Protein AF-A0A940ZJJ6-F1 (afdb_monomer_lite)

Structure (mmCIF, N/CA/C/O backbone):
data_AF-A0A940ZJJ6-F1
#
_entry.id   AF-A0A940ZJJ6-F1
#
loop_
_atom_site.group_PDB
_atom_site.id
_atom_site.type_symbol
_atom_site.label_atom_id
_atom_site.label_alt_id
_atom_site.label_comp_id
_atom_site.label_asym_id
_atom_site.label_entity_id
_atom_site.label_seq_id
_atom_site.pdbx_PDB_ins_code
_atom_site.Cartn_x
_atom_site.Cartn_y
_atom_site.Cartn_z
_atom_site.occupancy
_atom_site.B_iso_or_equiv
_atom_site.auth_seq_id
_atom_site.auth_comp_id
_atom_site.auth_asym_id
_atom_site.auth_atom_id
_atom_site.pdbx_PDB_model_num
ATOM 1 N N . MET A 1 1 ? -4.003 10.262 24.673 1.00 57.12 1 MET A N 1
ATOM 2 C CA . MET A 1 1 ? -4.029 11.233 23.557 1.00 57.12 1 MET A CA 1
ATOM 3 C C . MET A 1 1 ? -5.330 12.007 23.694 1.00 57.12 1 MET A C 1
ATOM 5 O O . MET A 1 1 ? -6.357 11.343 23.730 1.00 57.12 1 MET A O 1
ATOM 9 N N . PRO A 1 2 ? -5.323 13.335 23.885 1.00 54.47 2 PRO A N 1
ATOM 10 C CA . PRO A 1 2 ? -6.572 14.102 23.918 1.00 54.47 2 PRO A CA 1
ATOM 11 C C . PRO A 1 2 ? -7.292 13.988 22.559 1.00 54.47 2 PRO A C 1
ATOM 13 O O . PRO A 1 2 ? -6.612 14.028 21.542 1.00 54.47 2 PRO A O 1
ATOM 16 N N . ASP A 1 3 ? -8.617 13.782 22.560 1.00 83.06 3 ASP A N 1
ATOM 17 C CA . ASP A 1 3 ? -9.623 13.916 21.474 1.00 83.06 3 ASP A C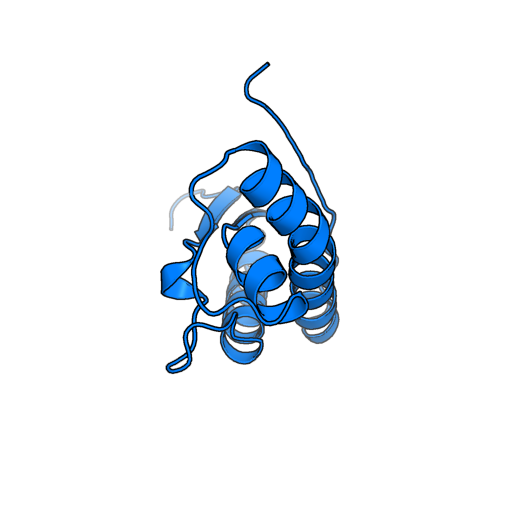A 1
ATOM 18 C C . ASP A 1 3 ? -9.229 13.688 19.990 1.00 83.06 3 ASP A C 1
ATOM 20 O O . ASP A 1 3 ? -9.837 14.250 19.073 1.00 83.06 3 ASP A O 1
ATOM 24 N N . VAL A 1 4 ? -8.254 12.827 19.686 1.00 93.25 4 VAL A N 1
ATOM 25 C CA . VAL A 1 4 ? -7.941 12.475 18.292 1.00 93.25 4 VAL A CA 1
ATOM 26 C C . VAL A 1 4 ? -9.041 11.571 17.744 1.00 93.25 4 VAL A C 1
ATOM 28 O O . VAL A 1 4 ? -9.085 10.385 18.044 1.00 93.25 4 VAL A O 1
ATOM 31 N N . LYS A 1 5 ? -9.908 12.124 16.892 1.00 95.38 5 LYS A N 1
ATOM 32 C CA . LYS A 1 5 ? -10.961 11.358 16.202 1.00 95.38 5 LYS A CA 1
ATOM 33 C C . LYS A 1 5 ? -10.474 10.671 14.925 1.00 95.38 5 LYS A C 1
ATOM 35 O O . LYS A 1 5 ? -11.073 9.691 14.494 1.00 95.38 5 LYS A O 1
ATOM 40 N N . ARG A 1 6 ? -9.412 11.191 14.295 1.00 96.69 6 ARG A N 1
ATOM 41 C CA . ARG A 1 6 ? -8.915 10.707 13.001 1.00 96.69 6 ARG A CA 1
ATOM 42 C C . ARG A 1 6 ? -7.410 10.881 12.841 1.00 96.69 6 ARG A C 1
ATOM 44 O O . ARG A 1 6 ? -6.865 11.926 13.181 1.00 96.69 6 ARG A O 1
ATOM 51 N N . VAL A 1 7 ? -6.773 9.881 12.240 1.00 96.50 7 VAL A N 1
ATOM 52 C CA . VAL A 1 7 ? -5.351 9.853 11.892 1.00 96.50 7 VAL A CA 1
ATOM 53 C C . VAL A 1 7 ? -5.189 9.612 10.393 1.00 96.50 7 VAL A C 1
ATOM 55 O O . VAL A 1 7 ? -5.820 8.726 9.817 1.00 96.50 7 VAL A O 1
ATOM 58 N N . ILE A 1 8 ? -4.303 10.384 9.764 1.00 97.81 8 ILE A N 1
ATOM 59 C CA . ILE A 1 8 ? -3.821 10.120 8.406 1.00 97.81 8 ILE A CA 1
ATOM 60 C C . ILE A 1 8 ? -2.436 9.488 8.525 1.00 97.81 8 ILE A C 1
ATOM 62 O O . ILE A 1 8 ? -1.476 10.143 8.927 1.00 97.81 8 ILE A O 1
ATOM 66 N N . LEU A 1 9 ? -2.329 8.210 8.173 1.00 97.44 9 LEU A N 1
ATOM 67 C CA . LEU A 1 9 ? -1.074 7.476 8.166 1.00 97.44 9 LEU A CA 1
ATOM 68 C C . LEU A 1 9 ? -0.465 7.517 6.765 1.00 97.44 9 LEU A C 1
ATOM 70 O O . LEU A 1 9 ? -0.867 6.765 5.873 1.00 97.44 9 LEU A O 1
ATOM 74 N N . LYS A 1 10 ? 0.530 8.385 6.572 1.00 97.88 10 LYS A N 1
ATOM 75 C CA . LYS A 1 10 ? 1.293 8.432 5.325 1.00 97.88 10 LYS A CA 1
ATOM 76 C C . LYS A 1 10 ? 2.447 7.437 5.370 1.00 97.88 10 LYS A C 1
ATOM 78 O O . LYS A 1 10 ? 3.345 7.562 6.197 1.00 97.88 10 LYS A O 1
ATOM 83 N N . ILE A 1 11 ? 2.485 6.510 4.418 1.00 97.50 11 ILE A N 1
ATOM 84 C CA . ILE A 1 11 ? 3.535 5.493 4.303 1.00 97.50 11 ILE A CA 1
ATOM 85 C C . ILE A 1 11 ? 4.353 5.765 3.037 1.00 97.50 11 ILE A C 1
ATOM 87 O O . ILE A 1 11 ? 3.831 5.823 1.925 1.00 97.50 11 ILE A O 1
ATOM 91 N N . GLY A 1 12 ? 5.654 6.016 3.200 1.00 96.69 12 GLY A N 1
ATOM 92 C CA . GLY A 1 12 ? 6.581 6.207 2.080 1.00 96.69 12 GLY A CA 1
ATOM 93 C C . GLY A 1 12 ? 7.076 4.886 1.498 1.00 96.69 12 GLY A C 1
ATOM 94 O O . GLY A 1 12 ? 7.129 3.884 2.203 1.00 96.69 12 GLY A O 1
ATOM 95 N N . THR A 1 13 ? 7.502 4.903 0.231 1.00 93.88 13 THR A N 1
ATOM 96 C CA . THR A 1 13 ? 8.005 3.700 -0.450 1.00 93.88 13 THR A CA 1
ATOM 97 C C . THR A 1 13 ? 9.140 3.052 0.337 1.00 93.88 13 THR A C 1
ATOM 99 O O . THR A 1 13 ? 9.056 1.870 0.624 1.00 93.88 13 THR A O 1
ATOM 102 N N . SER A 1 14 ? 10.139 3.822 0.780 1.00 94.00 14 SER A N 1
ATOM 103 C CA . SER A 1 14 ? 11.289 3.311 1.548 1.00 94.00 14 SER A CA 1
ATOM 104 C C . SER A 1 14 ? 10.900 2.552 2.817 1.00 94.00 14 SER A C 1
ATOM 106 O O . SER A 1 14 ? 11.588 1.618 3.212 1.00 94.00 14 SER A O 1
ATOM 108 N N . VAL A 1 15 ? 9.781 2.924 3.443 1.00 95.25 15 VAL A N 1
ATOM 109 C CA . VAL A 1 15 ? 9.276 2.238 4.632 1.00 95.25 15 VAL A CA 1
ATOM 110 C C . VAL A 1 15 ? 8.758 0.849 4.265 1.00 95.25 15 VAL A C 1
ATOM 112 O O . VAL A 1 15 ? 8.974 -0.085 5.029 1.00 95.25 15 VAL A O 1
ATOM 115 N N . LEU A 1 16 ? 8.135 0.697 3.095 1.00 94.31 16 LEU A N 1
ATOM 116 C CA . LEU A 1 16 ? 7.542 -0.553 2.614 1.00 94.31 16 LEU A CA 1
ATOM 117 C C . LEU A 1 16 ? 8.538 -1.516 1.964 1.00 94.31 16 LEU A C 1
ATOM 119 O O . LEU A 1 16 ? 8.223 -2.697 1.871 1.00 94.31 16 LEU A O 1
ATOM 123 N N . LEU A 1 17 ? 9.710 -1.048 1.527 1.00 93.19 17 LEU A N 1
ATOM 124 C CA . LEU A 1 17 ? 10.673 -1.898 0.819 1.00 93.19 17 LEU A CA 1
ATOM 125 C C . LEU A 1 17 ? 11.376 -2.899 1.748 1.00 93.19 17 LEU A C 1
ATOM 127 O O . LEU A 1 17 ? 11.731 -2.551 2.874 1.00 93.19 17 LEU A O 1
ATOM 131 N N . ASP A 1 18 ? 11.594 -4.126 1.288 1.00 91.75 18 ASP A N 1
ATOM 132 C CA . ASP A 1 18 ? 12.496 -5.101 1.907 1.00 91.75 18 ASP A CA 1
ATOM 133 C C . ASP A 1 18 ? 13.975 -4.824 1.552 1.00 91.75 18 ASP A C 1
ATOM 135 O O . ASP A 1 18 ? 14.319 -3.808 0.938 1.00 91.75 18 ASP A O 1
ATOM 139 N N . SER A 1 19 ? 14.872 -5.723 1.965 1.00 88.94 19 SER A N 1
ATOM 140 C CA . SER A 1 19 ? 16.301 -5.656 1.629 1.00 88.94 19 SER A CA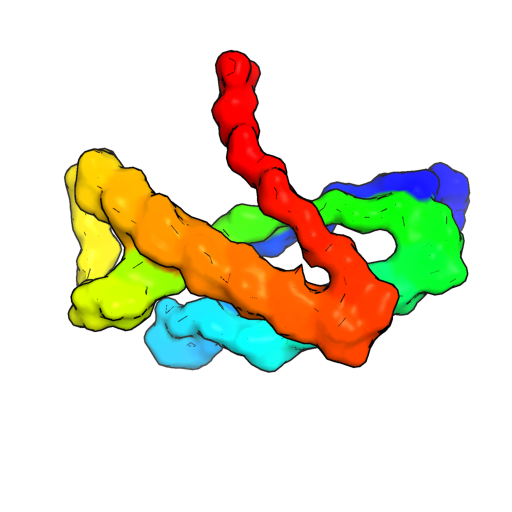 1
ATOM 141 C C . SER A 1 19 ? 16.581 -5.792 0.129 1.00 88.94 19 SER A C 1
ATOM 143 O O . SER A 1 19 ? 17.616 -5.321 -0.334 1.00 88.94 19 SER A O 1
ATOM 145 N N . GLU A 1 20 ? 15.666 -6.396 -0.628 1.00 87.56 20 GLU A N 1
ATOM 146 C CA . GLU A 1 20 ? 15.753 -6.605 -2.075 1.00 87.56 20 GLU A CA 1
ATOM 147 C C . GLU A 1 20 ? 15.071 -5.484 -2.877 1.00 87.56 20 GLU A C 1
ATOM 149 O O . GLU A 1 20 ? 14.939 -5.584 -4.093 1.00 87.56 20 GLU A O 1
ATOM 154 N N . GLN A 1 21 ? 14.678 -4.382 -2.225 1.00 86.06 21 GLN A N 1
ATOM 155 C CA . GLN A 1 21 ? 13.981 -3.252 -2.853 1.00 86.06 21 GLN A CA 1
ATOM 156 C C . GLN A 1 21 ? 12.612 -3.626 -3.453 1.00 86.06 21 GLN A C 1
ATOM 158 O O . GLN A 1 21 ? 12.147 -2.974 -4.392 1.00 86.06 21 GLN A O 1
ATOM 163 N N . ARG A 1 22 ? 11.933 -4.618 -2.869 1.00 91.19 22 ARG A N 1
ATOM 164 C CA . ARG A 1 22 ? 10.564 -5.037 -3.209 1.00 91.19 22 ARG A CA 1
ATOM 165 C C . ARG A 1 22 ? 9.580 -4.631 -2.129 1.00 91.19 22 ARG A C 1
ATOM 167 O O . ARG A 1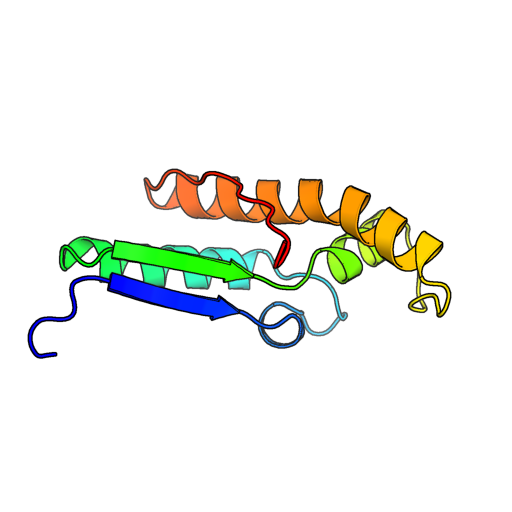 22 ? 9.963 -4.462 -0.972 1.00 91.19 22 ARG A O 1
ATOM 174 N N . ILE A 1 23 ? 8.305 -4.460 -2.471 1.00 93.75 23 ILE A N 1
ATOM 175 C CA . ILE A 1 23 ? 7.306 -4.103 -1.454 1.00 93.75 23 ILE A CA 1
ATOM 176 C C . ILE A 1 23 ? 7.055 -5.311 -0.549 1.00 93.75 23 ILE A C 1
ATOM 178 O O . ILE A 1 23 ? 6.660 -6.385 -0.985 1.00 93.75 23 ILE A O 1
ATOM 182 N N . SER A 1 24 ? 7.284 -5.122 0.747 1.00 96.38 24 SER A N 1
ATOM 183 C CA . SER A 1 24 ? 7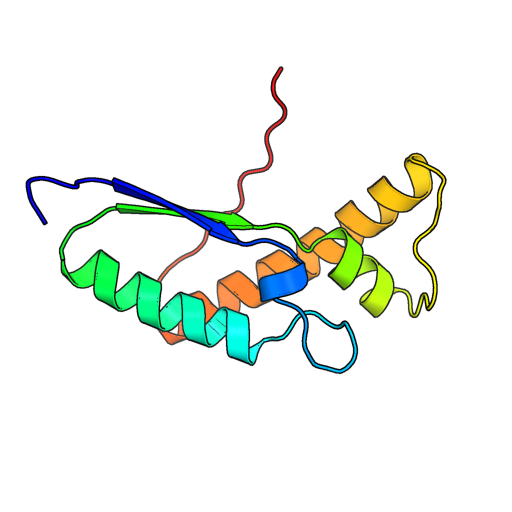.253 -6.193 1.731 1.00 96.38 24 SER A CA 1
ATOM 184 C C . SER A 1 24 ? 5.845 -6.422 2.271 1.00 96.38 24 SER A C 1
ATOM 186 O O . SER A 1 24 ? 5.299 -5.584 2.997 1.00 96.38 24 SER A O 1
ATOM 188 N N . MET A 1 25 ? 5.277 -7.596 1.984 1.00 96.62 25 MET A N 1
ATOM 189 C CA . MET A 1 25 ? 3.970 -7.983 2.522 1.00 96.62 25 MET A CA 1
ATOM 190 C C . MET A 1 25 ? 3.966 -8.016 4.057 1.00 96.62 25 MET A C 1
ATOM 192 O O . MET A 1 25 ? 3.047 -7.492 4.680 1.00 96.62 25 MET A O 1
ATOM 196 N N . SER A 1 26 ? 5.033 -8.515 4.688 1.00 97.25 26 SER A N 1
ATOM 197 C CA . SER A 1 26 ? 5.131 -8.577 6.154 1.00 97.25 26 SER A CA 1
ATOM 198 C C . SER A 1 26 ? 5.095 -7.191 6.810 1.00 97.25 26 SER A C 1
ATOM 200 O O . SER A 1 26 ? 4.526 -7.021 7.894 1.00 97.25 26 SER A O 1
ATOM 202 N N . LYS A 1 27 ? 5.642 -6.166 6.143 1.00 97.38 27 LYS A N 1
ATOM 203 C CA . LYS A 1 27 ? 5.520 -4.775 6.592 1.00 97.38 27 LYS A CA 1
ATOM 204 C C . LYS A 1 27 ? 4.095 -4.254 6.445 1.00 97.38 27 LYS A C 1
ATOM 206 O O . LYS A 1 27 ? 3.598 -3.618 7.371 1.00 97.38 27 LYS A O 1
ATOM 211 N N . VAL A 1 28 ? 3.423 -4.542 5.329 1.00 98.00 28 VAL A N 1
ATOM 212 C CA . VAL A 1 28 ? 2.013 -4.165 5.119 1.00 98.00 28 VAL A CA 1
ATOM 213 C C . VAL A 1 28 ? 1.112 -4.810 6.181 1.00 98.00 28 VAL A C 1
ATOM 215 O O . VAL A 1 28 ? 0.295 -4.122 6.791 1.00 98.00 28 VAL A O 1
ATOM 218 N N . GLU A 1 29 ? 1.325 -6.086 6.498 1.00 98.50 29 GLU A N 1
ATOM 219 C CA . GLU A 1 29 ? 0.638 -6.791 7.589 1.00 98.50 29 GLU A CA 1
ATOM 220 C C . GLU A 1 29 ? 0.939 -6.199 8.969 1.00 98.50 29 GLU A C 1
ATOM 222 O O . GLU A 1 29 ? 0.049 -6.091 9.815 1.00 98.50 29 GLU A O 1
ATOM 227 N N . SER A 1 30 ? 2.184 -5.781 9.212 1.00 98.25 30 SER A N 1
ATOM 228 C CA . SER A 1 30 ? 2.553 -5.088 10.448 1.00 98.25 30 SER A CA 1
ATOM 229 C C . SER A 1 30 ? 1.791 -3.770 10.604 1.00 98.25 30 SER A C 1
ATOM 231 O O . SER A 1 30 ? 1.258 -3.492 11.681 1.00 98.25 30 SER A O 1
ATOM 233 N N . PHE A 1 31 ? 1.664 -2.988 9.527 1.00 98.12 31 PHE A N 1
ATOM 234 C CA . PHE A 1 31 ? 0.833 -1.784 9.536 1.00 98.12 31 PHE A CA 1
ATOM 235 C C . PHE A 1 31 ? -0.642 -2.113 9.751 1.00 98.12 31 PHE A C 1
ATOM 237 O O . PHE A 1 31 ? -1.290 -1.439 10.544 1.00 98.12 31 PHE A O 1
ATOM 244 N N . ALA A 1 32 ? -1.168 -3.161 9.117 1.00 98.44 32 ALA A N 1
ATOM 245 C CA . ALA A 1 32 ? -2.553 -3.585 9.305 1.00 98.44 32 ALA A CA 1
ATOM 246 C C . ALA A 1 32 ? -2.877 -3.885 10.778 1.00 98.44 32 ALA A C 1
ATOM 248 O O . ALA A 1 32 ? -3.879 -3.392 11.298 1.00 98.44 32 ALA A O 1
ATOM 249 N N . ARG A 1 33 ? -1.998 -4.618 11.477 1.00 98.56 33 ARG A N 1
ATOM 250 C CA . ARG A 1 33 ? -2.146 -4.899 12.916 1.00 98.56 33 ARG A CA 1
ATOM 251 C C . ARG A 1 33 ? -2.127 -3.625 13.761 1.00 98.56 33 ARG A C 1
ATOM 253 O O . ARG A 1 33 ? -2.998 -3.446 14.604 1.00 98.56 33 ARG A O 1
ATOM 260 N N . GLN A 1 34 ? -1.196 -2.709 13.498 1.00 98.12 34 GLN A N 1
ATOM 261 C CA . GLN A 1 34 ? -1.127 -1.429 14.218 1.00 98.12 34 GLN A CA 1
ATOM 262 C C . GLN A 1 34 ? -2.371 -0.560 13.972 1.00 98.12 34 GLN A C 1
ATOM 264 O O . GLN A 1 34 ? -2.920 0.026 14.903 1.00 98.12 34 GLN A O 1
ATOM 269 N N . ILE A 1 35 ? -2.861 -0.512 12.731 1.00 98.12 35 ILE A N 1
ATOM 270 C CA . ILE A 1 35 ? -4.089 0.206 12.368 1.00 98.12 35 ILE A CA 1
ATOM 271 C C . ILE A 1 35 ? -5.300 -0.405 13.078 1.00 98.12 35 ILE A C 1
ATOM 273 O O . ILE A 1 35 ? -6.156 0.339 13.555 1.00 98.12 35 ILE A O 1
ATOM 277 N N . ARG A 1 36 ? -5.379 -1.738 13.187 1.00 98.19 36 ARG A N 1
ATOM 278 C CA . ARG A 1 36 ? -6.435 -2.419 13.947 1.00 98.19 36 ARG A CA 1
ATOM 279 C C . ARG A 1 36 ? -6.447 -1.968 15.406 1.00 98.19 36 ARG A C 1
ATOM 281 O O . ARG A 1 36 ? -7.504 -1.550 15.870 1.00 98.19 36 ARG A O 1
ATOM 288 N N . SER A 1 37 ? -5.292 -1.946 16.069 1.00 97.44 37 SER A N 1
ATOM 289 C CA . SER A 1 37 ? -5.178 -1.467 17.453 1.00 97.44 37 SER A CA 1
ATOM 290 C C . SER A 1 37 ? -5.595 0.000 17.612 1.00 97.44 37 SER A C 1
ATOM 292 O O . SER A 1 37 ? -6.237 0.355 18.592 1.00 97.44 37 SER A O 1
ATOM 294 N N . ILE A 1 38 ? -5.302 0.867 16.635 1.00 96.19 38 ILE A N 1
ATOM 295 C CA . ILE A 1 38 ? -5.775 2.264 16.656 1.00 96.19 38 ILE A CA 1
ATOM 296 C C . ILE A 1 38 ? -7.301 2.331 16.495 1.00 96.19 38 ILE A C 1
ATOM 298 O O . ILE A 1 38 ? -7.966 3.101 17.187 1.00 96.19 38 ILE A O 1
ATOM 302 N N . LYS A 1 39 ? -7.880 1.511 15.611 1.00 95.69 39 LYS A N 1
ATOM 303 C CA . LYS A 1 39 ? -9.335 1.475 15.398 1.00 95.69 39 LYS A CA 1
ATOM 304 C C . LYS A 1 39 ? -10.104 0.943 16.609 1.00 95.69 39 LYS A C 1
ATOM 306 O O . LYS A 1 39 ? -11.241 1.361 16.805 1.00 95.69 39 LYS A O 1
ATOM 311 N N . GLU A 1 40 ? -9.507 0.079 17.430 1.00 96.12 40 GLU A N 1
ATOM 312 C CA . GLU A 1 40 ? -10.089 -0.379 18.706 1.00 96.12 40 GLU A CA 1
ATOM 313 C C . GLU A 1 40 ? -10.267 0.768 19.712 1.00 96.12 40 GLU A C 1
ATOM 315 O O . GLU A 1 40 ? -11.178 0.734 20.536 1.00 96.12 40 GLU A O 1
ATOM 320 N N . LEU A 1 41 ? -9.484 1.843 19.579 1.00 95.12 41 LEU A N 1
ATOM 321 C CA . LEU A 1 41 ? -9.649 3.081 20.346 1.00 95.12 41 LEU A CA 1
ATOM 322 C C . LEU A 1 41 ? -10.743 4.004 19.774 1.00 95.12 41 LEU A C 1
ATOM 324 O O . LEU A 1 41 ? -10.845 5.157 20.182 1.00 95.12 41 LEU A O 1
ATOM 328 N N . SER A 1 42 ? -11.555 3.524 18.823 1.00 94.94 42 SER A N 1
ATOM 329 C CA . SER A 1 42 ? -12.577 4.305 18.104 1.00 94.94 42 SER A CA 1
ATOM 330 C C . SER A 1 42 ? -12.021 5.510 17.329 1.00 94.94 42 SER A C 1
ATOM 332 O O . SER A 1 42 ? -12.713 6.506 17.127 1.00 94.94 42 SER A O 1
ATOM 334 N N . ILE A 1 43 ? -10.771 5.409 16.865 1.00 96.44 43 ILE A N 1
ATOM 335 C CA . ILE A 1 43 ? -10.109 6.422 16.036 1.00 96.44 43 ILE A CA 1
ATOM 336 C C . ILE A 1 43 ? -10.185 6.004 14.562 1.00 96.44 43 ILE A C 1
ATOM 338 O O . ILE A 1 43 ? -9.824 4.882 14.192 1.00 96.44 43 ILE A O 1
ATOM 342 N N . ASP A 1 44 ? -10.621 6.914 13.692 1.00 95.88 44 ASP A N 1
ATOM 343 C CA . ASP A 1 44 ? -10.595 6.698 12.246 1.00 95.88 44 ASP A CA 1
ATOM 344 C C . ASP A 1 44 ? -9.164 6.726 11.706 1.00 95.88 44 ASP A C 1
ATOM 346 O O . ASP A 1 44 ? -8.367 7.590 12.068 1.00 95.88 44 ASP A O 1
ATOM 350 N N . VAL A 1 45 ? -8.853 5.841 10.759 1.00 97.25 45 VAL A N 1
ATOM 351 C CA . VAL A 1 45 ? -7.542 5.811 10.101 1.00 97.25 45 VAL A CA 1
ATOM 352 C C . VAL A 1 45 ? -7.712 5.871 8.591 1.00 97.25 45 VAL A C 1
ATOM 354 O O . VAL A 1 45 ? -8.413 5.044 8.009 1.00 97.25 45 VAL A O 1
ATOM 357 N N . ILE A 1 46 ? -7.032 6.830 7.964 1.00 98.19 46 ILE A N 1
ATOM 358 C CA . ILE A 1 46 ? -6.872 6.933 6.512 1.00 98.19 46 ILE A CA 1
ATOM 359 C C . ILE A 1 46 ? -5.420 6.609 6.184 1.00 98.19 46 ILE A C 1
ATOM 361 O O . ILE A 1 46 ? -4.509 7.218 6.743 1.00 98.19 46 ILE A O 1
ATOM 365 N N . VAL A 1 47 ? -5.193 5.671 5.268 1.00 98.25 47 VAL A N 1
ATOM 366 C CA . VAL A 1 47 ? -3.845 5.332 4.799 1.00 98.25 47 VAL A CA 1
ATOM 367 C C . VAL A 1 47 ? -3.560 6.053 3.490 1.00 98.25 47 VAL A C 1
ATOM 369 O O . VAL A 1 47 ? -4.311 5.926 2.529 1.00 98.25 47 VAL A O 1
ATOM 372 N N . VAL A 1 48 ? -2.440 6.774 3.443 1.00 98.31 48 VAL A N 1
ATOM 373 C CA . VAL A 1 48 ? -1.905 7.391 2.225 1.00 98.31 48 VAL A CA 1
ATOM 374 C C . VAL A 1 48 ? -0.592 6.699 1.897 1.00 98.31 48 VAL A C 1
ATOM 376 O O . VAL A 1 48 ? 0.438 6.972 2.513 1.00 98.31 48 VAL A O 1
ATOM 379 N N . SER A 1 49 ? -0.624 5.769 0.947 1.00 97.38 49 SER A N 1
ATOM 380 C CA . SER A 1 49 ? 0.525 4.915 0.651 1.00 97.38 49 SER A CA 1
ATOM 381 C C . SER A 1 49 ? 1.208 5.281 -0.661 1.00 97.38 49 SER A C 1
ATOM 383 O O . SER A 1 49 ? 0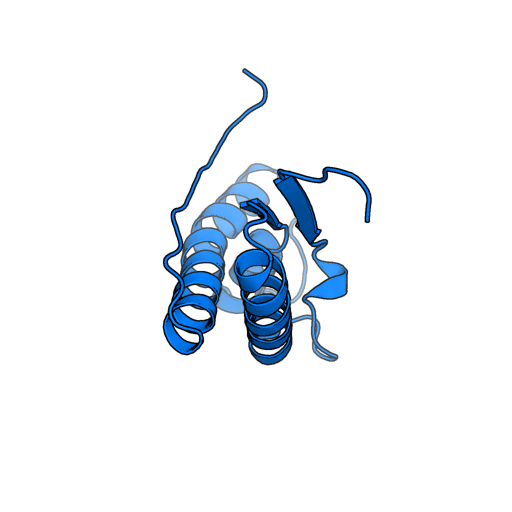.567 5.575 -1.666 1.00 97.38 49 SER A O 1
ATOM 385 N N . SER A 1 50 ? 2.538 5.275 -0.644 1.00 96.00 50 SER A N 1
ATOM 386 C CA . SER A 1 50 ? 3.369 5.236 -1.851 1.00 96.00 50 SER A CA 1
ATOM 387 C C . SER A 1 50 ? 3.645 3.773 -2.239 1.00 96.00 50 SER A C 1
ATOM 389 O O . SER A 1 50 ? 3.236 2.854 -1.545 1.00 96.00 50 SER A O 1
ATOM 391 N N . GLY A 1 51 ? 4.381 3.528 -3.325 1.00 96.06 51 GLY A N 1
ATOM 392 C CA . GLY A 1 51 ? 4.872 2.178 -3.650 1.00 96.06 51 GLY A CA 1
ATOM 393 C C . GLY A 1 51 ? 4.315 1.567 -4.933 1.00 96.06 51 GLY A C 1
ATOM 394 O O . GLY A 1 51 ? 4.929 0.638 -5.438 1.00 96.06 51 GLY A O 1
ATOM 395 N N . ALA A 1 52 ? 3.274 2.145 -5.541 1.00 97.94 52 ALA A N 1
ATOM 396 C CA . ALA A 1 52 ? 2.694 1.628 -6.786 1.00 97.94 52 ALA A CA 1
ATOM 397 C C . ALA A 1 52 ? 3.739 1.449 -7.903 1.00 97.94 52 ALA A C 1
ATOM 399 O O . ALA A 1 52 ? 3.829 0.392 -8.506 1.00 97.94 52 ALA A O 1
ATOM 400 N N . ILE A 1 53 ? 4.617 2.433 -8.130 1.00 97.19 53 ILE A N 1
ATOM 401 C CA . ILE A 1 53 ? 5.684 2.290 -9.139 1.00 97.19 53 ILE A CA 1
ATOM 402 C C . ILE A 1 53 ? 6.679 1.179 -8.770 1.00 97.19 53 ILE A C 1
ATOM 404 O O . ILE A 1 53 ? 7.175 0.511 -9.667 1.00 97.19 53 ILE A O 1
ATOM 408 N N . ALA A 1 54 ? 6.980 0.978 -7.481 1.00 95.75 54 ALA A N 1
ATOM 409 C CA . ALA A 1 54 ? 7.887 -0.088 -7.049 1.00 95.75 54 ALA A CA 1
ATOM 410 C C . ALA A 1 54 ? 7.259 -1.469 -7.296 1.00 95.75 54 ALA A C 1
ATOM 412 O O . ALA A 1 54 ? 7.895 -2.300 -7.934 1.00 95.75 54 ALA A O 1
ATOM 413 N N . CYS A 1 55 ? 5.984 -1.659 -6.927 1.00 96.94 55 CYS A N 1
ATOM 414 C CA . CYS A 1 55 ? 5.222 -2.856 -7.294 1.00 96.94 55 CYS A CA 1
ATOM 415 C C . CYS A 1 55 ? 5.205 -3.074 -8.812 1.00 96.94 55 CYS A C 1
ATOM 417 O O . CYS A 1 55 ? 5.372 -4.195 -9.276 1.00 96.94 55 CYS A O 1
ATOM 419 N N . GLY A 1 56 ? 5.022 -2.011 -9.601 1.00 97.44 56 GLY A N 1
ATOM 420 C CA . GLY A 1 56 ? 5.007 -2.103 -11.059 1.00 97.44 56 GLY A CA 1
ATOM 421 C C . GLY A 1 56 ? 6.361 -2.493 -11.642 1.00 97.44 56 GLY A C 1
ATOM 422 O O . GLY A 1 56 ? 6.417 -3.292 -12.567 1.00 97.44 56 GLY A O 1
ATOM 423 N N . MET A 1 57 ? 7.456 -1.957 -11.096 1.00 96.31 57 MET A N 1
ATOM 424 C CA . MET A 1 57 ? 8.810 -2.357 -11.484 1.00 96.31 57 MET A CA 1
ATOM 425 C C . MET A 1 57 ? 9.066 -3.832 -11.191 1.00 96.31 57 MET A C 1
ATOM 427 O O . MET A 1 57 ? 9.584 -4.522 -12.058 1.00 96.31 57 MET A O 1
ATOM 431 N N . GLU A 1 58 ? 8.682 -4.300 -10.005 1.00 95.25 58 GLU A N 1
ATOM 432 C CA . GLU A 1 58 ? 8.812 -5.701 -9.602 1.00 95.25 58 GLU A CA 1
ATOM 433 C C . GLU A 1 58 ? 7.976 -6.621 -10.500 1.00 95.25 58 GLU A C 1
ATOM 435 O O . GLU A 1 58 ? 8.497 -7.583 -11.049 1.00 95.25 58 GLU A O 1
ATOM 440 N N . THR A 1 59 ? 6.712 -6.258 -10.744 1.00 95.81 59 THR A N 1
ATOM 441 C CA . THR A 1 59 ? 5.787 -7.011 -11.613 1.00 95.81 59 THR A CA 1
ATOM 442 C C . THR A 1 59 ? 6.302 -7.130 -13.050 1.00 95.81 59 THR A C 1
ATOM 444 O O . THR A 1 59 ? 6.050 -8.128 -13.715 1.00 95.81 59 THR A O 1
ATOM 447 N N . MET A 1 60 ? 7.006 -6.106 -13.538 1.00 96.88 60 MET A N 1
ATOM 448 C CA . MET A 1 60 ? 7.554 -6.050 -14.897 1.00 96.88 60 MET A CA 1
ATOM 449 C C . MET A 1 60 ? 9.039 -6.435 -14.965 1.00 96.88 60 MET A C 1
ATOM 451 O O . MET A 1 60 ? 9.669 -6.207 -15.996 1.00 96.88 60 MET A O 1
ATOM 455 N N . GLU A 1 61 ? 9.608 -6.952 -13.871 1.00 95.31 61 GLU A N 1
ATOM 456 C CA . GLU A 1 61 ? 11.005 -7.399 -13.771 1.00 95.31 61 GLU A CA 1
ATOM 457 C C . GLU A 1 61 ? 12.034 -6.321 -14.184 1.00 95.31 61 GLU A C 1
ATOM 459 O O . GLU A 1 61 ? 13.088 -6.589 -14.764 1.00 95.31 61 GLU A O 1
ATOM 464 N N . LEU A 1 62 ? 11.740 -5.053 -13.876 1.00 94.81 62 LEU A N 1
ATOM 465 C CA . LEU A 1 62 ? 12.597 -3.922 -14.222 1.00 94.81 62 LEU A CA 1
ATOM 466 C C . LEU A 1 62 ? 13.601 -3.618 -13.112 1.00 94.81 62 LEU A C 1
ATOM 468 O O . LEU A 1 62 ? 13.252 -3.109 -12.049 1.00 94.81 62 LEU A O 1
ATOM 472 N N . SER A 1 63 ? 14.885 -3.788 -13.419 1.00 90.88 63 SER A N 1
ATOM 473 C CA . SER A 1 63 ? 15.987 -3.453 -12.506 1.00 90.88 63 SER A CA 1
ATOM 474 C C . SER A 1 63 ? 16.212 -1.948 -12.327 1.00 90.88 63 SER A C 1
ATOM 476 O O . SER A 1 63 ? 16.795 -1.510 -11.334 1.00 90.88 63 SER A O 1
ATOM 478 N N . ARG A 1 64 ? 15.758 -1.119 -13.278 1.00 92.88 64 ARG A N 1
ATOM 479 C CA . ARG A 1 64 ? 15.958 0.334 -13.249 1.00 92.88 64 ARG A CA 1
ATOM 480 C C . ARG A 1 64 ? 14.661 1.086 -13.476 1.00 92.88 64 ARG A C 1
ATOM 482 O O . ARG A 1 64 ? 13.977 0.905 -14.480 1.00 92.88 64 ARG A O 1
ATOM 489 N N . LYS A 1 65 ? 14.390 2.040 -12.583 1.00 92.94 65 LYS A N 1
ATOM 490 C CA . LYS A 1 65 ? 13.259 2.957 -12.721 1.00 92.94 65 LYS A CA 1
ATOM 491 C C . LYS A 1 65 ? 13.398 3.789 -14.007 1.00 92.94 65 LYS A C 1
ATOM 493 O O . LYS A 1 65 ? 14.410 4.486 -14.158 1.00 92.94 65 LYS A O 1
ATOM 498 N N . PRO A 1 66 ? 12.400 3.781 -14.910 1.00 95.69 66 PRO A N 1
ATOM 499 C CA . PRO A 1 66 ? 12.446 4.595 -16.118 1.00 95.69 66 PRO A CA 1
ATOM 500 C C . PRO A 1 66 ? 12.427 6.084 -15.765 1.00 95.69 66 PRO A C 1
ATOM 502 O O . PRO A 1 66 ? 11.906 6.480 -14.720 1.00 95.69 66 PRO A O 1
ATOM 505 N N . LYS A 1 67 ? 12.991 6.928 -16.637 1.00 96.38 67 LYS A N 1
ATOM 506 C CA . LYS A 1 67 ? 12.966 8.394 -16.470 1.00 96.38 67 LYS A CA 1
ATOM 507 C C . LYS A 1 67 ? 11.672 9.009 -17.002 1.00 96.38 67 LYS A C 1
ATOM 509 O O . LYS A 1 67 ? 11.124 9.904 -16.355 1.00 96.38 67 LYS A O 1
ATOM 514 N N . GLU A 1 68 ? 11.199 8.489 -18.132 1.00 97.75 68 GLU A N 1
ATOM 515 C CA . GLU A 1 68 ? 10.020 8.946 -18.870 1.00 97.75 68 GLU A CA 1
ATOM 516 C C . GLU A 1 68 ? 8.748 8.890 -18.018 1.00 97.75 68 GLU A C 1
ATOM 518 O O . GLU A 1 68 ? 8.501 7.913 -17.303 1.00 97.75 68 GLU A O 1
ATOM 523 N N . MET A 1 69 ? 7.928 9.940 -18.108 1.00 97.88 69 MET A N 1
ATOM 524 C CA . MET A 1 69 ? 6.716 10.048 -17.298 1.00 97.88 69 MET A CA 1
ATOM 525 C C . MET A 1 69 ? 5.674 8.997 -17.682 1.00 97.88 69 MET A C 1
ATOM 527 O O . MET A 1 69 ? 5.176 8.300 -16.802 1.00 97.88 69 MET A O 1
ATOM 531 N N . ALA A 1 70 ? 5.434 8.807 -18.981 1.00 98.31 70 ALA A N 1
ATOM 532 C CA . ALA A 1 70 ? 4.486 7.815 -19.482 1.00 98.31 70 ALA A CA 1
ATOM 533 C C . ALA A 1 70 ? 4.804 6.401 -18.965 1.00 98.31 70 ALA A C 1
ATOM 535 O O . ALA A 1 70 ? 3.929 5.699 -18.464 1.00 98.31 70 ALA A O 1
ATOM 536 N N . ARG A 1 71 ? 6.085 6.009 -18.974 1.00 97.94 71 ARG A N 1
ATOM 537 C CA . ARG A 1 71 ? 6.524 4.714 -18.429 1.00 97.94 71 ARG A CA 1
ATOM 538 C C . ARG A 1 71 ? 6.309 4.607 -16.923 1.00 97.94 71 ARG A C 1
ATOM 540 O O . ARG A 1 71 ? 5.866 3.574 -16.441 1.00 97.94 71 ARG A O 1
ATOM 547 N N . LYS A 1 72 ? 6.587 5.668 -16.162 1.00 98.12 72 LYS A N 1
ATOM 548 C CA . LYS A 1 72 ? 6.304 5.690 -14.717 1.00 98.12 72 LYS A CA 1
ATOM 549 C C . LYS A 1 72 ? 4.803 5.576 -14.429 1.00 98.12 72 LYS A C 1
ATOM 551 O O . LYS A 1 72 ? 4.445 4.893 -13.478 1.00 98.12 72 LYS A O 1
ATOM 556 N N . GLN A 1 73 ? 3.947 6.213 -15.227 1.00 98.25 73 GLN A N 1
ATOM 557 C CA . GLN A 1 73 ? 2.490 6.106 -15.099 1.00 98.25 73 GLN A CA 1
ATOM 558 C C . GLN A 1 73 ? 1.999 4.692 -15.432 1.00 98.25 73 GLN A C 1
ATOM 560 O O . GLN A 1 73 ? 1.192 4.153 -14.683 1.00 98.25 73 GLN A O 1
ATOM 565 N N . ALA A 1 74 ? 2.544 4.059 -16.475 1.00 98.25 74 ALA A N 1
ATOM 566 C CA . ALA A 1 74 ? 2.245 2.665 -16.803 1.00 98.25 74 ALA A CA 1
ATOM 567 C C . ALA A 1 74 ? 2.662 1.700 -15.677 1.00 98.25 74 ALA A C 1
ATOM 569 O O . ALA A 1 74 ? 1.909 0.810 -15.300 1.00 98.25 74 ALA A O 1
ATOM 570 N N . LEU A 1 75 ? 3.835 1.903 -15.070 1.00 98.31 75 LEU A N 1
ATOM 571 C CA . LEU A 1 75 ? 4.236 1.109 -13.904 1.00 98.31 75 LEU A CA 1
ATOM 572 C C . LEU A 1 75 ? 3.347 1.388 -12.689 1.00 98.31 75 LEU A C 1
ATOM 574 O O . LEU A 1 75 ? 3.025 0.467 -11.947 1.00 98.31 75 LEU A O 1
ATOM 578 N N . ALA A 1 76 ? 2.935 2.641 -12.478 1.00 98.19 76 ALA A N 1
ATOM 579 C CA . ALA A 1 76 ? 2.015 2.983 -11.402 1.00 98.19 76 ALA A CA 1
ATOM 580 C C . ALA A 1 76 ? 0.655 2.297 -11.580 1.00 98.19 76 ALA A C 1
ATOM 582 O O . ALA A 1 76 ? 0.134 1.782 -10.601 1.00 98.19 76 ALA A O 1
ATOM 583 N N . SER A 1 77 ? 0.096 2.242 -12.794 1.00 98.31 77 SER A N 1
ATOM 584 C CA . SER A 1 77 ? -1.195 1.582 -13.028 1.00 98.31 77 SER A CA 1
ATOM 585 C C . SER A 1 77 ? -1.126 0.075 -12.775 1.00 98.31 77 SER A C 1
ATOM 587 O O . SER A 1 77 ? -1.997 -0.459 -12.092 1.00 98.31 77 SER A O 1
ATOM 589 N N . ILE A 1 78 ? -0.062 -0.590 -13.239 1.00 98.19 78 ILE A N 1
ATOM 590 C CA . ILE A 1 78 ? 0.186 -2.018 -12.986 1.00 98.19 78 ILE A CA 1
ATOM 591 C C . ILE A 1 78 ? 0.346 -2.267 -11.486 1.00 98.19 78 ILE A C 1
ATOM 593 O O . ILE A 1 78 ? -0.375 -3.061 -10.881 1.00 98.19 78 ILE A O 1
ATOM 597 N N . GLY A 1 79 ? 1.278 -1.555 -10.859 1.00 98.06 79 GLY A N 1
ATOM 598 C CA . GLY A 1 79 ? 1.621 -1.807 -9.471 1.00 98.06 79 GLY A CA 1
ATOM 599 C C . GLY A 1 79 ? 0.581 -1.318 -8.469 1.00 98.06 79 GLY A C 1
ATOM 600 O O . GLY A 1 79 ? 0.564 -1.821 -7.351 1.00 98.06 79 GLY A O 1
ATOM 601 N N . GLN A 1 80 ? -0.315 -0.397 -8.836 1.00 98.56 80 GLN A N 1
ATOM 602 C CA . GLN A 1 80 ? -1.422 0.011 -7.969 1.00 98.56 80 GLN A CA 1
ATOM 603 C C . GLN A 1 80 ? -2.385 -1.153 -7.703 1.00 98.56 80 GLN A C 1
ATOM 605 O O . GLN A 1 80 ? -2.845 -1.303 -6.574 1.00 98.56 80 GLN A O 1
ATOM 610 N N . ILE A 1 81 ? -2.648 -2.004 -8.703 1.00 98.06 81 ILE A N 1
ATOM 611 C CA . ILE A 1 81 ? -3.500 -3.196 -8.549 1.00 98.06 81 ILE A CA 1
ATOM 612 C C . ILE A 1 81 ? -2.882 -4.147 -7.517 1.00 98.06 81 ILE A C 1
ATOM 614 O O . ILE A 1 81 ? -3.558 -4.594 -6.589 1.00 98.06 8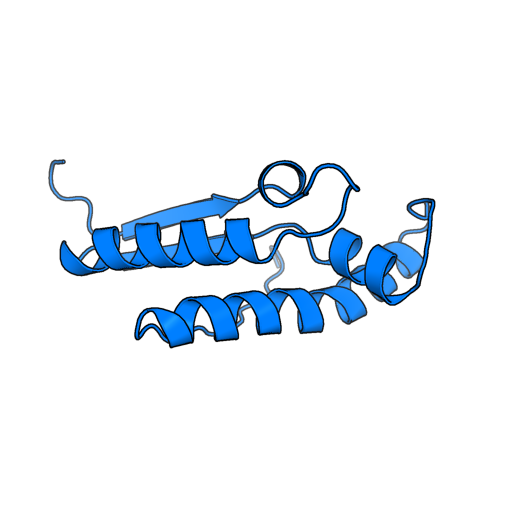1 ILE A O 1
ATOM 618 N N . VAL A 1 82 ? -1.578 -4.401 -7.651 1.00 97.88 82 VAL A N 1
ATOM 619 C CA . VAL A 1 82 ? -0.815 -5.274 -6.749 1.00 97.88 82 VAL A CA 1
ATOM 620 C C . VAL A 1 82 ? -0.769 -4.689 -5.339 1.00 97.88 82 VAL A C 1
ATOM 622 O O . VAL A 1 82 ? -1.136 -5.365 -4.380 1.00 97.88 82 VAL A O 1
ATOM 625 N N . LEU A 1 83 ? -0.404 -3.411 -5.205 1.00 98.12 83 LEU A N 1
ATOM 626 C CA . LEU A 1 83 ? -0.335 -2.725 -3.916 1.00 98.12 83 LEU A CA 1
ATOM 627 C C . LEU A 1 83 ? -1.686 -2.752 -3.195 1.00 98.12 83 LEU A C 1
ATOM 629 O O . LEU A 1 83 ? -1.746 -3.016 -1.994 1.00 98.12 83 LEU A O 1
ATOM 633 N N . MET A 1 84 ? -2.780 -2.514 -3.921 1.00 98.25 84 MET A N 1
ATOM 634 C CA . MET A 1 84 ? -4.116 -2.559 -3.340 1.00 98.25 84 MET A CA 1
ATOM 635 C C . MET A 1 84 ? -4.488 -3.973 -2.898 1.00 98.25 84 MET A C 1
ATOM 637 O O . MET A 1 84 ? -5.021 -4.129 -1.802 1.00 98.25 84 MET A O 1
ATOM 641 N N . LYS A 1 85 ? -4.157 -5.009 -3.683 1.00 98.25 85 LYS A N 1
ATOM 642 C CA . LYS A 1 85 ? -4.374 -6.408 -3.284 1.00 98.25 85 LYS A CA 1
ATOM 643 C C . LYS A 1 85 ? -3.652 -6.741 -1.980 1.00 98.25 85 LYS A C 1
ATOM 645 O O . LYS A 1 85 ? -4.278 -7.292 -1.081 1.00 98.25 85 LYS A O 1
ATOM 650 N N . MET A 1 86 ? -2.393 -6.325 -1.842 1.00 98.00 86 MET A N 1
ATOM 651 C CA . MET A 1 86 ? -1.618 -6.515 -0.611 1.00 98.00 86 MET A CA 1
ATOM 652 C C . MET A 1 86 ? -2.297 -5.859 0.597 1.00 98.00 86 MET A C 1
ATOM 654 O O . MET A 1 86 ? -2.442 -6.483 1.645 1.00 98.00 86 MET A O 1
ATOM 658 N N . TYR A 1 87 ? -2.770 -4.616 0.457 1.00 98.50 87 TYR A N 1
ATOM 659 C CA . TYR A 1 87 ? -3.512 -3.955 1.534 1.00 98.50 87 TYR A CA 1
ATOM 660 C C . TYR A 1 87 ? -4.842 -4.644 1.845 1.00 98.50 87 TYR A C 1
ATOM 662 O O . TYR A 1 87 ? -5.172 -4.786 3.021 1.00 98.50 87 TYR A O 1
ATOM 670 N N . MET A 1 88 ? -5.599 -5.075 0.830 1.00 98.50 88 MET A N 1
ATOM 671 C CA . MET A 1 88 ? -6.855 -5.803 1.042 1.00 98.50 88 MET A CA 1
ATOM 672 C C . MET A 1 88 ? -6.621 -7.087 1.834 1.00 98.50 88 MET A C 1
ATOM 674 O O . MET A 1 88 ? -7.332 -7.324 2.806 1.00 98.50 88 MET A O 1
ATOM 678 N N . ASP A 1 89 ? -5.611 -7.871 1.461 1.00 98.44 89 ASP A N 1
ATOM 679 C CA . ASP A 1 89 ? -5.298 -9.142 2.118 1.00 98.44 89 ASP A CA 1
ATOM 680 C C . ASP A 1 89 ? -4.840 -8.921 3.561 1.00 98.44 89 ASP A C 1
ATOM 682 O O . ASP A 1 89 ? -5.373 -9.525 4.494 1.00 98.44 89 ASP A O 1
ATOM 686 N N . ALA A 1 90 ? -3.915 -7.982 3.772 1.00 98.50 90 ALA A N 1
ATOM 687 C CA . ALA A 1 90 ? -3.424 -7.649 5.102 1.00 98.50 90 ALA A CA 1
ATOM 688 C C . ALA A 1 90 ? -4.537 -7.119 6.021 1.00 98.50 90 ALA A C 1
ATOM 690 O O . ALA A 1 90 ? -4.576 -7.460 7.202 1.00 98.50 90 ALA A O 1
ATOM 691 N N . PHE A 1 91 ? -5.447 -6.290 5.499 1.00 98.56 91 PHE A N 1
ATOM 692 C CA . PHE A 1 91 ? -6.566 -5.753 6.275 1.00 98.56 91 PHE A CA 1
ATOM 693 C C . PHE A 1 91 ? -7.617 -6.824 6.562 1.00 98.56 91 PHE A C 1
ATOM 695 O O . PHE A 1 91 ? -8.094 -6.904 7.695 1.00 98.56 91 PHE A O 1
ATOM 702 N N . ALA A 1 92 ? -7.928 -7.685 5.591 1.00 98.38 92 ALA A N 1
ATOM 703 C CA . ALA A 1 92 ? -8.857 -8.793 5.779 1.00 98.38 92 ALA A CA 1
ATOM 704 C C . ALA A 1 92 ? -8.392 -9.732 6.903 1.00 98.38 92 ALA A C 1
ATOM 706 O O . ALA A 1 92 ? -9.197 -10.092 7.763 1.00 98.38 92 ALA A O 1
ATOM 707 N N . ASN A 1 93 ? -7.088 -10.024 6.974 1.00 98.25 93 ASN A N 1
ATOM 708 C CA . ASN A 1 93 ? -6.489 -10.861 8.021 1.00 98.25 93 ASN A CA 1
ATOM 709 C C . ASN A 1 93 ? -6.669 -10.305 9.445 1.00 98.25 93 ASN A C 1
ATOM 711 O O . ASN A 1 93 ? -6.605 -11.060 10.411 1.00 98.25 93 ASN A O 1
ATOM 715 N N . VAL A 1 94 ? -6.916 -9.000 9.594 1.00 98.38 94 VAL A N 1
ATOM 716 C CA . VAL A 1 94 ? -7.192 -8.349 10.888 1.00 98.38 94 VAL A CA 1
ATOM 717 C C . VAL A 1 94 ? -8.647 -7.884 11.015 1.00 98.38 94 VAL A C 1
ATOM 719 O O . VAL A 1 94 ? -8.969 -7.031 11.842 1.00 98.38 94 VAL A O 1
ATOM 722 N N . GLY A 1 95 ? -9.549 -8.424 10.189 1.00 98.00 95 GLY A N 1
ATOM 723 C CA . GLY A 1 95 ? -10.977 -8.111 10.229 1.00 98.00 95 GLY A CA 1
ATOM 724 C C . GLY A 1 95 ? -11.296 -6.660 9.860 1.00 98.00 95 GLY A C 1
ATOM 725 O O . GLY A 1 95 ? -12.244 -6.080 10.397 1.00 98.00 95 GLY A O 1
ATOM 726 N N . LEU A 1 96 ? -10.483 -6.048 8.998 1.00 98.00 96 LEU A N 1
ATOM 727 C CA . LEU A 1 96 ? -10.696 -4.722 8.427 1.00 98.00 96 LEU A CA 1
ATOM 728 C C . LEU A 1 96 ? -11.041 -4.829 6.940 1.00 98.00 96 LEU A C 1
ATOM 730 O O . LEU A 1 96 ? -10.619 -5.746 6.242 1.00 98.00 96 LEU A O 1
ATOM 734 N N . LYS A 1 97 ? -11.806 -3.855 6.446 1.00 97.31 97 LYS A N 1
ATOM 735 C CA . LYS A 1 97 ? -12.101 -3.693 5.019 1.00 97.31 97 LYS A CA 1
ATOM 736 C C . LYS A 1 97 ? -11.294 -2.520 4.478 1.00 97.31 97 LYS A C 1
ATOM 738 O O . LYS A 1 97 ? -11.144 -1.511 5.166 1.00 97.31 97 LYS A O 1
ATOM 743 N N . ALA A 1 98 ? -10.807 -2.650 3.250 1.00 96.56 98 ALA A N 1
ATOM 744 C CA . ALA A 1 98 ? -10.118 -1.584 2.537 1.00 96.56 98 ALA A CA 1
ATOM 745 C C . ALA A 1 98 ? -10.967 -1.110 1.350 1.00 96.56 98 ALA A C 1
ATOM 747 O O . ALA A 1 98 ? -11.709 -1.893 0.763 1.00 96.56 98 ALA A O 1
ATOM 748 N N . SER A 1 99 ? -10.836 0.164 0.992 1.00 97.06 99 SER A N 1
ATOM 749 C CA . SER A 1 99 ? -11.377 0.733 -0.243 1.00 97.06 99 SER A CA 1
ATOM 750 C C . SER A 1 99 ? -10.302 1.599 -0.885 1.00 97.06 99 SER A C 1
ATOM 752 O O . SER A 1 99 ? -9.553 2.274 -0.174 1.00 97.06 99 SER A O 1
ATOM 754 N N . GLN A 1 100 ? -10.210 1.561 -2.213 1.00 98.25 100 GLN A N 1
ATOM 755 C CA . GLN A 1 100 ? -9.247 2.361 -2.957 1.00 98.25 100 GLN A CA 1
ATOM 756 C C . GLN A 1 100 ? -9.847 3.714 -3.325 1.00 98.25 100 GLN A C 1
ATOM 758 O O . GLN A 1 100 ? -10.946 3.790 -3.867 1.00 98.25 100 GLN A O 1
ATOM 763 N N . ILE A 1 101 ? -9.072 4.771 -3.102 1.00 98.06 101 ILE A N 1
ATOM 764 C CA . ILE A 1 101 ? -9.366 6.120 -3.576 1.00 98.06 101 ILE A CA 1
ATOM 765 C C . ILE A 1 101 ? -8.136 6.616 -4.341 1.00 98.06 101 ILE A C 1
ATOM 767 O O . ILE A 1 101 ? -7.025 6.586 -3.813 1.00 98.06 101 ILE A O 1
ATOM 771 N N . LEU A 1 102 ? -8.339 7.051 -5.586 1.00 97.56 102 LEU A N 1
ATOM 772 C CA . LEU A 1 102 ? -7.326 7.700 -6.419 1.00 97.56 102 LEU A CA 1
ATOM 773 C C . LEU A 1 102 ? -7.805 9.121 -6.698 1.00 97.56 102 LEU A C 1
ATOM 775 O O . LEU A 1 102 ? -8.899 9.302 -7.223 1.00 97.56 102 LEU A O 1
ATOM 779 N N . LEU A 1 103 ? -7.008 10.110 -6.307 1.00 96.12 103 LEU A N 1
ATOM 780 C CA . LEU A 1 103 ? -7.354 11.522 -6.424 1.00 96.12 103 LEU A CA 1
ATOM 781 C C . LEU A 1 103 ? -6.168 12.303 -6.976 1.00 96.12 103 LEU A C 1
ATOM 783 O O . LEU A 1 103 ? -5.008 11.980 -6.705 1.00 96.12 103 LEU A O 1
ATOM 787 N N . THR A 1 104 ? -6.490 13.348 -7.721 1.00 95.81 104 THR A N 1
ATOM 788 C CA . THR A 1 104 ? -5.584 14.429 -8.106 1.00 95.81 104 THR A CA 1
ATOM 789 C C . THR A 1 104 ? -5.903 15.670 -7.270 1.00 95.81 104 THR A C 1
ATOM 791 O O . THR A 1 104 ? -6.863 15.675 -6.507 1.00 95.81 104 THR A O 1
ATOM 794 N N . HIS A 1 105 ? -5.060 16.701 -7.339 1.00 91.62 105 HIS A N 1
ATOM 795 C CA . HIS A 1 105 ? -5.318 17.968 -6.637 1.00 91.62 105 HIS A CA 1
ATOM 796 C C . HIS A 1 105 ? -6.452 18.785 -7.294 1.00 91.62 105 HIS A C 1
ATOM 798 O O . HIS A 1 105 ? -7.006 19.687 -6.670 1.00 91.62 105 HIS A O 1
ATOM 804 N N . GLU A 1 106 ? -6.753 18.480 -8.555 1.00 67.38 106 GLU A N 1
ATOM 805 C CA . GLU A 1 106 ? -7.846 19.044 -9.353 1.00 67.38 106 GLU A CA 1
ATOM 806 C C . GLU A 1 106 ? -9.120 18.213 -9.209 1.00 67.38 106 GLU A C 1
ATOM 808 O O . GLU A 1 106 ? -8.982 16.962 -9.176 1.00 67.38 106 GLU A O 1
#

Secondary structure (DSSP, 8-state):
--S--EEEEEE-HHHHB-TTSSB-HHHHHHHHHHHHHHHHTT-EEEEEE--HHHHHHHHTT-SS--SSHHHHHHHHHHHHHHHHHHHHHHHHTTT-----------

Radius of gyration: 14.95 Å; chains: 1; bounding box: 29×30×43 Å

Sequence (106 aa):
MPDVKRVILKIGTSVLLDSEQRISMSKVESFARQIRSIKELSIDVIVVSSGAIACGMETMELSRKPKEMARKQALASIGQIVLMKMYMDAFANVGLKASQILLTHE

Foldseek 3Di:
DPPQQEDEAEEEQVQQQDPVSAGDLVSLLVVLVVVLVVVVVNHHYHYHYDCQLSQLCVVVVNPDDDPDPVVSVVSSVVSVVVVVVSNQVSNVVSVHHDDDDDDDPD

pLDDT: mean 95.35, std 6.72, range [54.47, 98.56]